Protein AF-A0A9E7K6G8-F1 (afdb_monomer_lite)

Sequence (94 aa):
MQYEKEALLASELALKQTRSQTEFFCKTLTASDTSTHGGFSVPRRAAEKIFPALDFSMQPPAQEIQARDLHENIWTFRHIYRGKTKKRLFETSF

Organism: NCBI:txid320322

Radius of gyration: 19.74 Å; chains: 1; bounding box: 63×30×42 Å

InterPro domains:
  IPR003340 B3 DNA binding domain [PF02362] (25-89)
  IPR003340 B3 DNA binding domain [cd10017] (24-90)
  IPR015300 DNA-binding pseudobarrel domain superfamily [G3DSA:2.40.330.10] (22-94)
  IPR015300 DNA-binding pseudobarrel domain superfamily [SSF101936] (15-93)
  IPR044835 Auxin response factor [PTHR31384] (10-92)

Foldseek 3Di:
DVVVVVVVVVVVVVVVVPDPPQQDDDDDDDPQCPDPPHFDWDDPVSCVPHDDDWDVVDVFTWDWDWDADPVRDIAIKIWTQDDPPRTTTIDGDD

pLDDT: mean 81.64, std 16.59, range [44.34, 97.75]

Structure (mmCIF, N/CA/C/O backbone):
data_AF-A0A9E7K6G8-F1
#
_entry.id   AF-A0A9E7K6G8-F1
#
loop_
_atom_site.group_PDB
_atom_site.id
_atom_site.type_symbol
_atom_site.label_atom_id
_atom_site.label_alt_id
_atom_site.label_comp_id
_atom_site.label_asym_id
_atom_site.label_entity_id
_atom_site.label_seq_id
_atom_site.pdbx_PDB_ins_code
_atom_site.Cartn_x
_atom_site.Cartn_y
_atom_site.Cartn_z
_atom_site.occupancy
_atom_site.B_iso_or_equiv
_atom_site.auth_seq_id
_atom_site.auth_comp_id
_atom_site.auth_asym_id
_atom_site.auth_atom_id
_atom_site.pdbx_PDB_model_num
ATOM 1 N N . MET A 1 1 ? -43.792 -1.397 26.949 1.00 53.78 1 MET A N 1
ATOM 2 C CA . MET A 1 1 ? -43.959 -1.640 25.503 1.00 53.78 1 MET A CA 1
ATOM 3 C C . MET A 1 1 ? -42.723 -2.376 25.003 1.00 53.78 1 MET A C 1
ATOM 5 O O . MET A 1 1 ? -41.642 -1.810 25.042 1.00 53.78 1 MET A O 1
ATOM 9 N N . GLN A 1 2 ? -42.852 -3.651 24.624 1.00 68.12 2 GLN A N 1
ATOM 10 C CA . GLN A 1 2 ? -41.740 -4.491 24.134 1.00 68.12 2 GLN A CA 1
ATOM 11 C C . GLN A 1 2 ? -40.992 -3.836 22.954 1.00 68.12 2 GLN A C 1
ATOM 13 O O . GLN A 1 2 ? -39.769 -3.889 22.870 1.00 68.12 2 GLN A O 1
ATOM 18 N N . TYR A 1 3 ? -41.743 -3.109 22.128 1.00 69.56 3 TYR A N 1
ATOM 19 C CA . TYR A 1 3 ? -41.271 -2.393 20.948 1.00 69.56 3 TYR A CA 1
ATOM 20 C C . TYR A 1 3 ? -40.238 -1.289 21.239 1.00 69.56 3 TYR A C 1
ATOM 22 O O . TYR A 1 3 ? -39.293 -1.112 20.481 1.00 69.56 3 TYR A O 1
ATOM 30 N N . GLU A 1 4 ? -40.361 -0.568 22.358 1.00 71.06 4 GLU A N 1
ATOM 31 C CA . GLU A 1 4 ? -39.396 0.487 22.715 1.00 71.06 4 GLU A CA 1
ATOM 32 C C . GLU A 1 4 ? -38.036 -0.096 23.103 1.00 71.06 4 GLU A C 1
ATOM 34 O O . GLU A 1 4 ? -37.002 0.471 22.760 1.00 71.06 4 GLU A O 1
ATOM 39 N N . LYS A 1 5 ? -38.024 -1.259 23.770 1.00 73.69 5 LYS A N 1
ATOM 40 C CA . LYS A 1 5 ? -36.783 -1.967 24.116 1.00 73.69 5 LYS A CA 1
ATOM 41 C C . LYS A 1 5 ? -36.083 -2.514 22.875 1.00 73.69 5 LYS A C 1
ATOM 43 O O . LYS A 1 5 ? -34.862 -2.446 22.792 1.00 73.69 5 LYS A O 1
ATOM 48 N N . GLU A 1 6 ? -36.846 -3.017 21.910 1.00 74.56 6 GLU A N 1
ATOM 49 C CA . GLU A 1 6 ? -36.310 -3.494 20.631 1.00 74.56 6 GLU A CA 1
ATOM 50 C C . GLU A 1 6 ? -35.779 -2.343 19.770 1.00 74.56 6 GLU A C 1
ATOM 52 O O . GLU A 1 6 ? -34.702 -2.463 19.190 1.00 74.56 6 GLU A O 1
ATOM 57 N N . ALA A 1 7 ? -36.467 -1.198 19.756 1.00 76.38 7 ALA A N 1
ATOM 58 C CA . ALA A 1 7 ? -36.006 0.003 19.066 1.00 76.38 7 ALA A CA 1
ATOM 59 C C . ALA A 1 7 ? -34.706 0.559 19.673 1.00 76.38 7 ALA A C 1
ATOM 61 O O . ALA A 1 7 ? -33.795 0.934 18.931 1.00 76.38 7 ALA A O 1
ATOM 62 N N . LEU A 1 8 ? -34.588 0.564 21.006 1.00 77.69 8 LEU A N 1
ATOM 63 C CA . LEU A 1 8 ? -33.360 0.928 21.725 1.00 77.69 8 LEU A CA 1
ATOM 64 C C . LEU A 1 8 ? -32.207 -0.032 21.408 1.00 77.69 8 LEU A C 1
ATOM 66 O O . LEU A 1 8 ? -31.107 0.416 21.098 1.00 77.69 8 LEU A O 1
ATOM 70 N N . LEU A 1 9 ? -32.464 -1.342 21.398 1.00 78.62 9 LEU A N 1
ATOM 71 C CA . LEU A 1 9 ? -31.457 -2.346 21.048 1.00 78.62 9 LEU A CA 1
ATOM 72 C C . LEU A 1 9 ? -30.988 -2.195 19.590 1.00 78.62 9 LEU A C 1
ATOM 74 O O . LEU A 1 9 ? -29.794 -2.275 19.305 1.00 78.62 9 LEU A O 1
ATOM 78 N N . ALA A 1 10 ? -31.915 -1.944 18.661 1.00 75.25 10 ALA A N 1
ATOM 79 C CA . ALA A 1 10 ? -31.612 -1.728 17.249 1.00 75.25 10 ALA A CA 1
ATOM 80 C C . ALA A 1 10 ? -30.805 -0.442 17.019 1.00 75.25 10 ALA A C 1
ATOM 82 O O . ALA A 1 10 ? -29.888 -0.433 16.200 1.00 75.25 10 ALA A O 1
ATOM 83 N N . SER A 1 11 ? -31.094 0.626 17.767 1.00 74.81 11 SER A N 1
ATOM 84 C CA . SER A 1 11 ? -30.303 1.859 17.712 1.00 74.81 11 SER A CA 1
ATOM 85 C C . SER A 1 11 ? -28.934 1.704 18.380 1.00 74.81 11 SER A C 1
ATOM 87 O O . SER A 1 11 ? -27.959 2.201 17.829 1.00 74.81 11 SER A O 1
ATOM 89 N N . GLU A 1 12 ? -28.793 0.941 19.467 1.00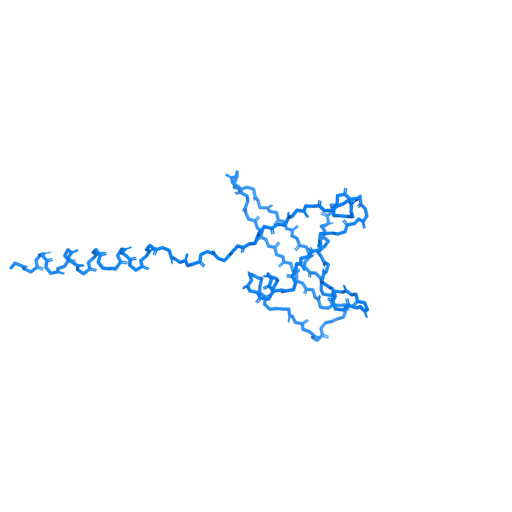 71.56 12 GLU A N 1
ATOM 90 C CA . GLU A 1 12 ? -27.478 0.572 20.019 1.00 71.56 12 GLU A CA 1
ATOM 91 C C . GLU A 1 12 ? -26.645 -0.276 19.044 1.00 71.56 12 GLU A C 1
ATOM 93 O O . GLU A 1 12 ? -25.442 -0.050 18.895 1.00 71.56 12 GLU A O 1
ATOM 98 N N . LEU A 1 13 ? -27.268 -1.232 18.347 1.00 72.25 13 LEU A N 1
ATOM 99 C CA . LEU A 1 13 ? -26.627 -2.035 17.299 1.00 72.25 13 LEU A CA 1
ATOM 100 C C . LEU A 1 13 ? -26.220 -1.172 16.098 1.00 72.25 13 LEU A C 1
ATOM 102 O O . LEU A 1 13 ? -25.094 -1.293 15.617 1.00 72.25 13 LEU A O 1
ATOM 106 N N . ALA A 1 14 ? -27.083 -0.251 15.665 1.00 65.62 14 ALA A N 1
ATOM 107 C CA . ALA A 1 14 ? -26.775 0.702 14.604 1.00 65.62 14 ALA A CA 1
ATOM 108 C C . ALA A 1 14 ? -25.658 1.677 15.015 1.00 65.62 14 ALA A C 1
ATOM 110 O O . ALA A 1 14 ? -24.783 1.974 14.207 1.00 65.62 14 ALA A O 1
ATOM 111 N N . LEU A 1 15 ? -25.617 2.116 16.279 1.00 60.06 15 LEU A N 1
ATOM 112 C CA . LEU A 1 15 ? -24.543 2.950 16.830 1.00 60.06 15 LEU A CA 1
ATOM 113 C C . LEU A 1 15 ? -23.210 2.195 16.913 1.00 60.06 15 LEU A C 1
ATOM 115 O O . LEU A 1 15 ? -22.176 2.771 16.577 1.00 60.06 15 LEU A O 1
ATOM 119 N N . LYS A 1 16 ? -23.223 0.898 17.255 1.00 57.03 16 LYS A N 1
ATOM 120 C CA . LYS A 1 16 ? -22.048 0.009 17.149 1.00 57.03 16 LYS A CA 1
ATOM 121 C C . LYS A 1 16 ? -21.590 -0.211 15.706 1.00 57.03 16 LYS A C 1
ATOM 123 O O . LYS A 1 16 ? -20.420 -0.502 15.480 1.00 57.03 16 LYS A O 1
ATOM 128 N N . GLN A 1 17 ? -22.492 -0.056 14.739 1.00 53.56 17 GLN A N 1
ATOM 129 C CA . GLN A 1 17 ? -22.181 -0.095 13.311 1.00 53.56 17 GLN A CA 1
ATOM 130 C C . GLN A 1 17 ? -21.599 1.238 12.807 1.00 53.56 17 GLN A C 1
ATOM 132 O O . GLN A 1 17 ? -20.966 1.278 11.749 1.00 53.56 17 GLN A O 1
ATOM 137 N N . THR A 1 18 ? -21.739 2.332 13.570 1.00 49.81 18 THR A N 1
ATOM 138 C CA . THR A 1 18 ? -21.083 3.599 13.243 1.00 49.81 18 THR A CA 1
ATOM 139 C C . THR A 1 18 ? -19.592 3.522 13.565 1.00 49.81 18 THR A C 1
ATOM 141 O O . THR A 1 18 ? -19.162 3.563 14.714 1.00 49.81 18 THR A O 1
ATOM 144 N N . ARG A 1 19 ? -18.802 3.456 12.489 1.00 53.56 19 ARG A N 1
ATOM 145 C CA . ARG A 1 19 ? -17.335 3.456 12.455 1.00 53.56 19 ARG A CA 1
ATOM 146 C C . ARG A 1 19 ? -16.712 2.136 12.910 1.00 53.56 19 ARG A C 1
ATOM 148 O O . ARG A 1 19 ? -15.986 2.094 13.901 1.00 53.56 19 ARG A O 1
ATOM 155 N N . SER A 1 20 ? -16.813 1.098 12.071 1.00 53.38 20 SER A N 1
ATOM 156 C CA . SER A 1 20 ? -15.606 0.291 11.841 1.00 53.38 20 SER A CA 1
ATOM 157 C C . SER A 1 20 ? -14.470 1.294 11.645 1.00 53.38 20 SER A C 1
ATOM 159 O O . SER A 1 20 ? -14.585 2.151 10.767 1.00 53.38 20 SER A O 1
ATOM 161 N N . GLN A 1 21 ? -13.469 1.314 12.525 1.00 59.41 21 GLN A N 1
ATOM 162 C CA . GLN A 1 21 ? -12.362 2.254 12.395 1.00 59.41 21 GLN A CA 1
ATOM 163 C C . GLN A 1 21 ? -11.671 1.943 11.070 1.00 59.41 21 GLN A C 1
ATOM 165 O O . GLN A 1 21 ? -10.857 1.031 10.999 1.00 59.41 21 GLN A O 1
ATOM 170 N N . THR A 1 22 ? -12.054 2.645 10.004 1.00 74.31 22 THR A N 1
ATOM 171 C CA . THR A 1 22 ? -11.447 2.467 8.695 1.00 74.31 22 THR A CA 1
ATOM 172 C C . THR A 1 22 ? -10.000 2.877 8.853 1.00 74.31 22 THR A C 1
ATOM 174 O O . THR A 1 22 ? -9.698 4.038 9.132 1.00 74.31 22 THR A O 1
ATOM 177 N N . GLU A 1 23 ? -9.098 1.911 8.772 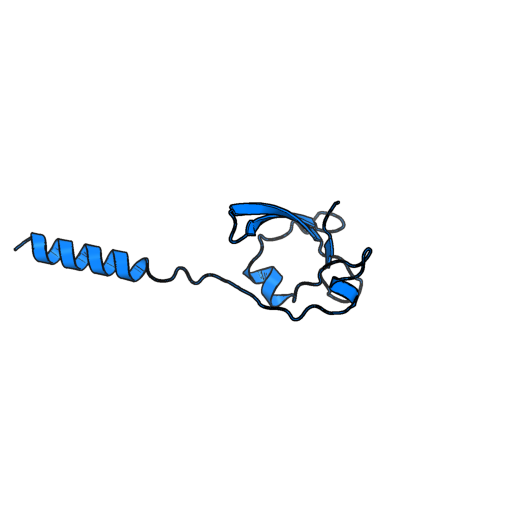1.00 89.44 23 GLU A N 1
ATOM 178 C CA . GLU A 1 23 ? -7.682 2.194 8.867 1.00 89.44 23 GLU A CA 1
ATOM 179 C C . GLU A 1 23 ? -7.223 2.809 7.549 1.00 89.44 23 GLU A C 1
ATOM 181 O O . GLU A 1 23 ? -7.415 2.240 6.478 1.00 89.44 23 GLU A O 1
ATOM 186 N N . PHE A 1 24 ? -6.636 3.999 7.624 1.00 91.81 24 PHE A N 1
ATOM 187 C CA . PHE A 1 24 ? -6.157 4.718 6.453 1.00 91.81 24 PHE A CA 1
ATOM 188 C C . PHE A 1 24 ? -4.776 5.309 6.713 1.00 91.81 24 PHE A C 1
ATOM 190 O O . PHE A 1 24 ? -4.342 5.487 7.855 1.00 91.81 24 PHE A O 1
ATOM 197 N N . PHE A 1 25 ? -4.084 5.638 5.628 1.00 93.69 25 PHE A N 1
ATOM 198 C CA . PHE A 1 25 ? -2.888 6.461 5.657 1.00 93.69 25 PHE A CA 1
ATOM 199 C C . PHE A 1 25 ? -2.905 7.415 4.469 1.00 93.69 25 PHE A C 1
ATOM 201 O O . PHE A 1 25 ? -3.421 7.085 3.404 1.00 93.69 25 PHE A O 1
ATOM 208 N N . CYS A 1 26 ? -2.299 8.583 4.652 1.00 94.06 26 CYS A N 1
ATOM 209 C CA . CYS A 1 26 ? -2.044 9.530 3.577 1.00 94.06 26 CYS A CA 1
ATOM 210 C C . CYS A 1 26 ? -0.535 9.669 3.412 1.00 94.06 26 CYS A C 1
ATOM 212 O O . CYS A 1 26 ? 0.212 9.673 4.395 1.00 94.06 26 CYS A O 1
ATOM 214 N N . LYS A 1 27 ? -0.080 9.791 2.168 1.00 91.69 27 LYS A N 1
ATOM 215 C CA . LYS A 1 27 ? 1.326 10.009 1.850 1.00 91.69 27 LYS A CA 1
ATOM 216 C C . LYS A 1 27 ? 1.445 11.054 0.748 1.00 91.69 27 LYS A C 1
ATOM 218 O O . LYS A 1 27 ? 0.824 10.916 -0.299 1.00 91.69 27 LYS A O 1
ATOM 223 N N . THR A 1 28 ? 2.299 12.048 0.968 1.00 95.19 28 THR A N 1
ATOM 224 C CA . THR A 1 28 ? 2.767 12.943 -0.093 1.00 95.19 28 THR A CA 1
ATOM 225 C C . THR A 1 28 ? 3.670 12.160 -1.040 1.00 95.19 28 THR A C 1
ATOM 227 O O . THR A 1 28 ? 4.662 11.575 -0.596 1.00 95.19 28 THR A O 1
ATOM 230 N N . LEU A 1 29 ? 3.324 12.132 -2.327 1.00 92.81 29 LEU A N 1
ATOM 231 C CA . LEU A 1 29 ? 4.129 11.463 -3.348 1.00 92.81 29 LEU A CA 1
ATOM 232 C C . LEU A 1 29 ? 5.477 12.172 -3.506 1.00 92.81 29 LEU A C 1
ATOM 234 O O . LEU A 1 29 ? 5.535 13.395 -3.632 1.00 92.81 29 LEU A O 1
ATOM 238 N N . THR A 1 30 ? 6.562 11.403 -3.494 1.00 92.75 30 THR A N 1
ATOM 239 C CA . THR A 1 30 ? 7.900 11.904 -3.826 1.00 92.75 30 THR A CA 1
ATOM 240 C C . THR A 1 30 ? 8.183 11.697 -5.311 1.00 92.75 30 THR A C 1
ATOM 242 O O . THR A 1 30 ? 7.552 10.868 -5.961 1.00 92.75 30 THR A O 1
ATOM 245 N N . ALA A 1 31 ? 9.193 12.387 -5.850 1.00 92.56 31 ALA A N 1
ATOM 246 C CA . ALA A 1 31 ? 9.604 12.216 -7.249 1.00 92.56 31 ALA A CA 1
ATOM 247 C C . ALA A 1 31 ? 9.936 10.754 -7.621 1.00 92.56 31 ALA A C 1
ATOM 249 O O . ALA A 1 31 ? 9.756 10.344 -8.762 1.00 92.56 31 ALA A O 1
ATOM 250 N N . SER A 1 32 ? 10.398 9.946 -6.660 1.00 90.81 32 SER A N 1
ATOM 251 C CA . SER A 1 32 ? 10.637 8.519 -6.890 1.00 90.81 32 SER A CA 1
ATOM 252 C C . SER A 1 32 ? 9.346 7.719 -7.062 1.00 90.81 32 SER A C 1
ATOM 254 O O . SER A 1 32 ? 9.334 6.795 -7.866 1.00 90.81 32 SER A O 1
ATOM 256 N N . ASP A 1 33 ? 8.273 8.062 -6.337 1.00 92.44 33 ASP A N 1
ATOM 257 C CA . ASP A 1 33 ? 6.990 7.347 -6.425 1.00 92.44 33 ASP A CA 1
ATOM 258 C C . ASP A 1 33 ? 6.297 7.548 -7.782 1.00 92.44 33 ASP A C 1
ATOM 260 O O . ASP A 1 33 ? 5.457 6.740 -8.160 1.00 92.44 33 ASP A O 1
ATOM 264 N N . THR A 1 34 ? 6.618 8.630 -8.498 1.00 90.94 34 THR A N 1
ATOM 265 C CA . THR A 1 34 ? 6.003 8.986 -9.788 1.00 90.94 34 THR A CA 1
ATOM 266 C C . THR A 1 34 ? 6.891 8.677 -10.994 1.00 90.94 34 THR A C 1
ATOM 268 O O . THR A 1 34 ? 6.493 8.917 -12.132 1.00 90.94 34 THR A O 1
ATOM 271 N N . SER A 1 35 ? 8.104 8.166 -10.773 1.00 90.62 35 SER A N 1
ATOM 272 C CA . SER A 1 35 ? 9.004 7.771 -11.859 1.00 90.62 35 SER A CA 1
ATOM 273 C C . SER A 1 35 ? 8.567 6.447 -12.499 1.00 90.62 35 SER A C 1
ATOM 275 O O . SER A 1 35 ? 8.119 5.544 -11.803 1.00 90.62 35 SER A O 1
ATOM 277 N N . THR A 1 36 ? 8.754 6.289 -13.813 1.00 83.25 36 THR A N 1
ATOM 278 C CA . THR A 1 36 ? 8.312 5.102 -14.582 1.00 83.25 36 THR A CA 1
ATOM 279 C C . THR A 1 36 ? 8.879 3.776 -14.067 1.00 83.25 36 THR A C 1
ATOM 281 O O . THR A 1 36 ? 8.251 2.732 -14.202 1.00 83.25 36 THR A O 1
ATOM 284 N N . HIS A 1 37 ? 10.074 3.812 -13.477 1.00 79.38 37 HIS A N 1
ATOM 285 C CA . HIS A 1 37 ? 10.741 2.638 -12.905 1.00 79.38 37 HIS A CA 1
ATOM 286 C C . HIS A 1 37 ? 10.703 2.619 -11.372 1.00 79.38 37 HIS A C 1
ATOM 288 O O . HIS A 1 37 ? 11.292 1.741 -10.741 1.00 79.38 37 HIS A O 1
ATOM 294 N N . GLY A 1 38 ? 10.062 3.615 -10.761 1.00 74.69 38 GLY A N 1
ATOM 295 C CA . GLY A 1 38 ? 9.943 3.745 -9.322 1.00 74.69 38 GLY A CA 1
ATOM 296 C C . GLY A 1 38 ? 8.672 3.091 -8.812 1.00 74.69 38 GLY A C 1
ATOM 297 O O . GLY A 1 38 ? 7.602 3.211 -9.396 1.00 74.69 38 GLY A O 1
ATOM 298 N N . GLY A 1 39 ? 8.803 2.386 -7.696 1.00 87.44 39 GLY A N 1
ATOM 299 C CA . GLY A 1 39 ? 7.662 1.885 -6.945 1.00 87.44 39 GLY A CA 1
ATOM 300 C C . GLY A 1 39 ? 7.146 2.909 -5.935 1.00 87.44 39 GLY A C 1
ATOM 301 O O . GLY A 1 39 ? 7.858 3.835 -5.539 1.00 87.44 39 GLY A O 1
ATOM 302 N N . PHE A 1 40 ? 5.939 2.681 -5.428 1.00 92.19 40 PHE A N 1
ATOM 303 C CA . PHE A 1 40 ? 5.379 3.455 -4.326 1.00 92.19 40 PHE A CA 1
ATOM 304 C C . PHE A 1 40 ? 5.907 2.941 -2.977 1.00 92.19 40 PHE A C 1
ATOM 306 O O . PHE A 1 40 ? 5.741 1.776 -2.610 1.00 92.19 40 PHE A O 1
ATOM 313 N N . SER A 1 41 ? 6.557 3.803 -2.193 1.00 92.81 41 SER A N 1
ATOM 314 C CA . SER A 1 41 ? 7.095 3.400 -0.878 1.00 92.81 41 SER A CA 1
ATOM 315 C C . SER A 1 41 ? 6.074 3.571 0.250 1.00 92.81 41 SER A C 1
ATOM 317 O O . SER A 1 41 ? 5.739 4.701 0.602 1.00 92.81 41 SER A O 1
ATOM 319 N N . VAL A 1 42 ? 5.621 2.495 0.894 1.00 92.12 42 VAL A N 1
ATOM 320 C CA . VAL A 1 42 ? 4.660 2.611 2.009 1.00 92.12 42 VAL A CA 1
ATOM 321 C C . VAL A 1 42 ? 5.377 2.725 3.361 1.00 92.12 42 VAL A C 1
ATOM 323 O O . VAL A 1 42 ? 6.261 1.911 3.652 1.00 92.12 42 VAL A O 1
ATOM 326 N N . PRO A 1 43 ? 5.001 3.686 4.236 1.00 91.81 43 PRO A N 1
ATOM 327 C CA . PRO A 1 43 ? 5.514 3.749 5.601 1.00 91.81 43 PRO A CA 1
ATOM 328 C C . PRO A 1 43 ? 5.263 2.440 6.355 1.00 91.81 43 PRO A C 1
ATOM 330 O O . PRO A 1 43 ? 4.146 1.930 6.368 1.00 91.81 43 PRO A O 1
ATOM 333 N N . ARG A 1 44 ? 6.281 1.920 7.053 1.00 89.56 44 ARG A N 1
ATOM 334 C CA . ARG A 1 44 ? 6.202 0.620 7.745 1.00 89.56 44 ARG A CA 1
ATOM 335 C C . ARG A 1 44 ? 4.956 0.478 8.629 1.00 89.56 44 ARG A C 1
ATOM 337 O O . ARG A 1 44 ? 4.267 -0.527 8.523 1.00 89.56 44 ARG A O 1
ATOM 344 N N . ARG A 1 45 ? 4.659 1.496 9.446 1.00 89.00 45 ARG A N 1
ATOM 345 C CA . ARG A 1 45 ? 3.499 1.494 10.354 1.00 89.00 45 ARG A CA 1
ATOM 346 C C . ARG A 1 45 ? 2.170 1.382 9.606 1.00 89.00 45 ARG A C 1
ATOM 348 O O . ARG A 1 45 ? 1.283 0.698 10.084 1.00 89.00 45 ARG A O 1
ATOM 355 N N . ALA A 1 46 ? 2.042 2.022 8.443 1.00 92.38 46 ALA A N 1
ATOM 356 C CA . ALA A 1 46 ? 0.837 1.916 7.624 1.00 92.38 46 ALA A CA 1
ATOM 357 C C . ALA A 1 46 ? 0.714 0.514 7.012 1.00 92.38 46 ALA A C 1
ATOM 359 O O . ALA A 1 46 ? -0.345 -0.095 7.087 1.00 92.38 46 ALA A O 1
ATOM 360 N N . ALA A 1 47 ? 1.819 -0.030 6.491 1.00 93.06 47 ALA A N 1
ATOM 361 C CA . ALA A 1 47 ? 1.823 -1.350 5.867 1.00 93.06 47 ALA A CA 1
ATOM 362 C C . ALA A 1 47 ? 1.537 -2.503 6.843 1.00 93.06 47 ALA A C 1
ATOM 364 O O . ALA A 1 47 ? 0.998 -3.515 6.425 1.00 93.06 47 ALA A O 1
ATOM 365 N N . GLU A 1 48 ? 1.947 -2.392 8.110 1.00 90.88 48 GLU A N 1
ATOM 366 C CA . GLU A 1 48 ? 1.663 -3.402 9.147 1.00 90.88 48 GLU A CA 1
ATOM 367 C C . GLU A 1 48 ? 0.225 -3.342 9.664 1.00 90.88 48 GLU A C 1
ATOM 369 O O . GLU A 1 48 ? -0.264 -4.336 10.184 1.00 90.88 48 GLU A O 1
ATOM 374 N N . LYS A 1 49 ? -0.420 -2.180 9.544 1.00 92.06 49 LYS A N 1
ATOM 375 C CA . LYS A 1 49 ? -1.769 -1.949 10.052 1.00 92.06 49 LYS A CA 1
ATOM 376 C C . LYS A 1 49 ? -2.817 -2.321 8.993 1.00 92.06 49 LYS A C 1
ATOM 378 O O . LYS A 1 49 ? -3.681 -3.145 9.237 1.00 92.06 49 LYS A O 1
ATOM 383 N N . ILE A 1 50 ? -2.644 -1.790 7.780 1.00 93.69 50 ILE A N 1
ATOM 384 C CA . ILE A 1 50 ? -3.687 -1.760 6.744 1.00 93.69 50 ILE A CA 1
ATOM 385 C C . ILE A 1 50 ? -3.658 -2.982 5.822 1.00 93.69 50 ILE A C 1
ATOM 387 O O . ILE A 1 50 ? -4.699 -3.397 5.319 1.00 93.69 50 ILE A O 1
ATOM 391 N N . PHE A 1 51 ? -2.479 -3.546 5.549 1.00 93.00 51 PHE A N 1
ATOM 392 C CA . PHE A 1 51 ? -2.355 -4.653 4.601 1.00 93.00 51 PHE A CA 1
ATOM 393 C C . PHE A 1 51 ? -2.314 -6.003 5.313 1.00 93.00 51 PHE A C 1
ATOM 395 O O . PHE A 1 51 ? -1.795 -6.082 6.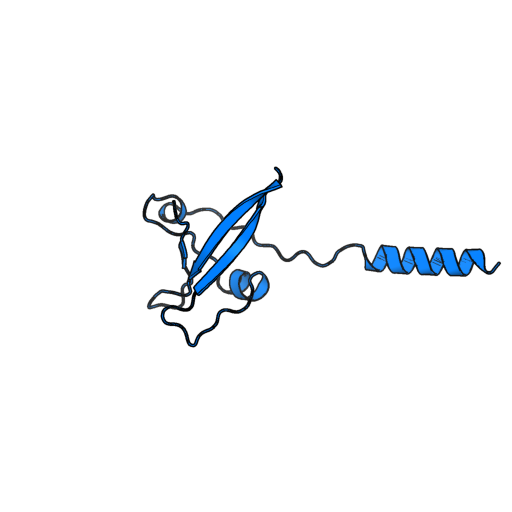430 1.00 93.00 51 PHE A O 1
ATOM 402 N N .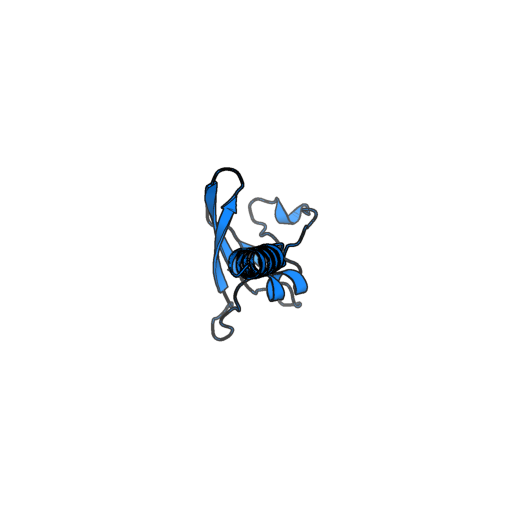 PRO A 1 52 ? -2.769 -7.084 4.653 1.00 94.75 52 PRO A N 1
ATOM 403 C CA . PRO A 1 52 ? -2.591 -8.426 5.186 1.00 94.75 52 PRO A CA 1
ATOM 404 C C . PRO A 1 52 ? -1.111 -8.727 5.456 1.00 94.75 52 PRO A C 1
ATOM 406 O O . PRO A 1 52 ? -0.207 -8.184 4.805 1.00 94.75 52 PRO A O 1
ATOM 409 N N . ALA A 1 53 ? -0.847 -9.596 6.428 1.00 94.44 53 ALA A N 1
ATOM 410 C CA . ALA A 1 53 ? 0.513 -9.996 6.758 1.00 94.44 53 ALA A CA 1
ATOM 411 C C . ALA A 1 53 ? 1.178 -10.702 5.563 1.00 94.44 53 ALA A C 1
ATOM 413 O O . ALA A 1 53 ? 0.566 -11.529 4.895 1.00 94.44 53 ALA A O 1
ATOM 414 N N . LEU A 1 54 ? 2.445 -10.374 5.303 1.00 95.62 54 LEU A N 1
ATOM 415 C CA . LEU A 1 54 ? 3.242 -11.066 4.291 1.00 95.62 54 LEU A CA 1
ATOM 416 C C . LEU A 1 54 ? 3.711 -12.423 4.814 1.00 95.62 54 LEU A C 1
ATOM 418 O O . LEU A 1 54 ? 4.087 -12.542 5.981 1.00 95.62 54 LEU A O 1
ATOM 422 N N . ASP A 1 55 ? 3.795 -13.402 3.917 1.00 94.94 55 ASP A N 1
ATOM 423 C CA . ASP A 1 55 ? 4.569 -14.613 4.164 1.00 94.94 55 ASP A CA 1
ATOM 424 C C . ASP A 1 55 ? 6.067 -14.303 4.023 1.00 94.94 55 ASP A C 1
ATOM 426 O O . ASP A 1 55 ? 6.587 -14.069 2.929 1.00 94.94 55 ASP A O 1
ATOM 430 N N . PHE A 1 56 ? 6.767 -14.279 5.158 1.00 93.44 56 PHE A N 1
ATOM 431 C CA . PHE A 1 56 ? 8.201 -13.994 5.220 1.00 93.44 56 PHE A CA 1
ATOM 432 C C . PHE A 1 56 ? 9.093 -15.197 4.881 1.00 93.44 56 PHE A C 1
ATOM 434 O O . PHE A 1 56 ? 10.313 -15.041 4.863 1.00 93.44 56 PHE A O 1
ATOM 441 N N . SER A 1 57 ? 8.522 -16.372 4.600 1.00 95.00 57 SER A N 1
ATOM 442 C CA . SER A 1 57 ? 9.282 -17.513 4.077 1.00 95.00 57 SER A CA 1
ATOM 443 C C . SER A 1 57 ? 9.670 -17.333 2.599 1.00 95.00 57 SER A C 1
ATOM 445 O O . SER A 1 57 ? 10.663 -17.904 2.145 1.00 95.00 57 SER A O 1
ATOM 447 N N . MET A 1 58 ? 8.945 -16.483 1.861 1.00 92.38 58 MET A N 1
ATOM 448 C CA . MET A 1 58 ? 9.219 -16.141 0.462 1.00 92.38 58 MET A CA 1
ATOM 449 C C . MET A 1 58 ? 10.413 -15.178 0.309 1.00 92.38 58 MET A C 1
ATOM 451 O O . MET A 1 58 ? 10.683 -14.348 1.178 1.00 92.38 58 MET A O 1
ATOM 455 N N . GLN A 1 59 ? 11.105 -15.224 -0.838 1.00 92.62 59 GLN A N 1
ATOM 456 C CA . GLN A 1 59 ? 12.237 -14.336 -1.151 1.00 92.62 59 GLN A CA 1
ATOM 457 C C . GLN A 1 59 ? 12.080 -13.643 -2.523 1.00 92.62 59 GLN A C 1
ATOM 459 O O . GLN A 1 59 ? 12.269 -14.294 -3.549 1.00 92.62 59 GLN A O 1
ATOM 464 N N . PRO A 1 60 ? 11.796 -12.321 -2.575 1.00 92.25 60 PRO A N 1
ATOM 465 C CA . PRO A 1 60 ? 11.397 -11.459 -1.456 1.00 92.25 60 PRO A CA 1
ATOM 466 C C . PRO A 1 60 ? 9.953 -11.750 -0.991 1.00 92.25 60 PRO A C 1
ATOM 468 O O . PRO A 1 60 ? 9.137 -12.177 -1.810 1.00 92.25 60 PRO A O 1
ATOM 471 N N . PRO A 1 61 ? 9.595 -11.460 0.277 1.00 95.88 61 PRO A N 1
ATOM 472 C CA . PRO A 1 61 ? 8.211 -11.539 0.738 1.00 95.88 61 PRO A CA 1
ATOM 473 C C . PRO A 1 61 ? 7.319 -10.614 -0.087 1.00 95.88 61 PRO A C 1
ATOM 475 O O . PRO A 1 61 ? 7.591 -9.411 -0.179 1.00 95.88 61 PRO A O 1
ATOM 478 N N . ALA A 1 62 ? 6.267 -11.160 -0.691 1.00 95.94 62 ALA A N 1
ATOM 479 C CA . ALA A 1 62 ? 5.354 -10.400 -1.531 1.00 95.94 62 ALA A CA 1
ATOM 480 C C . ALA A 1 62 ? 3.930 -10.961 -1.491 1.00 95.94 62 ALA A C 1
ATOM 482 O O . ALA A 1 62 ? 3.727 -12.128 -1.177 1.00 95.94 62 ALA A O 1
ATOM 483 N N . GLN A 1 63 ? 2.958 -10.123 -1.832 1.00 96.50 63 GLN A N 1
ATOM 484 C CA . GLN A 1 63 ? 1.565 -10.516 -2.046 1.00 96.50 63 GLN A CA 1
ATOM 485 C C . GLN A 1 63 ? 0.919 -9.594 -3.082 1.00 96.50 63 GLN A C 1
ATOM 487 O O . GLN A 1 63 ? 1.408 -8.488 -3.337 1.00 96.50 63 GLN A O 1
ATOM 492 N N . GLU A 1 64 ? -0.195 -10.042 -3.643 1.00 97.19 64 GLU A N 1
ATOM 493 C CA . GLU A 1 64 ? -1.067 -9.222 -4.472 1.00 97.19 64 GLU A CA 1
ATOM 494 C C . GLU A 1 64 ? -2.154 -8.576 -3.603 1.00 97.19 64 GLU A C 1
ATOM 496 O O . GLU A 1 64 ? -2.715 -9.221 -2.719 1.00 97.19 64 GLU A O 1
ATOM 501 N N . ILE A 1 65 ? -2.425 -7.291 -3.824 1.00 95.94 65 ILE A N 1
ATOM 502 C CA . ILE A 1 65 ? -3.476 -6.539 -3.137 1.00 95.94 65 ILE A CA 1
ATOM 503 C C . ILE A 1 65 ? -4.408 -5.959 -4.187 1.00 95.94 65 ILE A C 1
ATOM 505 O O . ILE A 1 65 ? -3.959 -5.276 -5.103 1.00 95.94 65 ILE A O 1
ATOM 509 N N . GLN A 1 66 ? -5.705 -6.177 -4.010 1.00 96.44 66 GLN A N 1
ATOM 510 C CA . GLN A 1 66 ? -6.736 -5.523 -4.802 1.00 96.44 66 GLN A CA 1
ATOM 511 C C . GLN A 1 66 ? -7.350 -4.385 -3.991 1.00 96.44 66 GLN A C 1
ATOM 513 O O . GLN A 1 66 ? -7.785 -4.587 -2.857 1.00 96.44 66 GLN A O 1
ATOM 518 N N . ALA A 1 67 ? -7.381 -3.188 -4.568 1.00 94.50 67 ALA A N 1
ATOM 519 C CA . ALA A 1 67 ? -8.066 -2.039 -3.994 1.00 94.50 67 ALA A CA 1
ATOM 520 C C . ALA A 1 67 ? -9.115 -1.518 -4.972 1.00 94.50 67 ALA A C 1
ATOM 522 O O . ALA A 1 67 ? -8.918 -1.545 -6.184 1.00 94.50 67 ALA A O 1
ATOM 523 N N . ARG A 1 68 ? -10.229 -1.032 -4.430 1.00 97.00 68 ARG A N 1
ATOM 524 C CA . ARG A 1 68 ? -11.300 -0.414 -5.205 1.00 97.00 68 ARG A CA 1
ATOM 525 C C . ARG A 1 68 ? -11.228 1.103 -5.058 1.00 97.00 68 ARG A C 1
ATOM 527 O O . ARG A 1 68 ? -11.097 1.588 -3.935 1.00 97.00 68 ARG A O 1
ATOM 534 N N . ASP A 1 69 ? -11.283 1.831 -6.169 1.00 94.94 69 ASP A N 1
ATOM 535 C CA . ASP A 1 69 ? -11.344 3.296 -6.150 1.00 94.94 69 ASP A CA 1
ATOM 536 C C . ASP A 1 69 ? -12.784 3.826 -5.980 1.00 94.94 69 ASP A C 1
ATOM 538 O O . ASP A 1 69 ? -13.739 3.062 -5.854 1.00 94.94 69 ASP A O 1
ATOM 542 N N . LEU A 1 70 ? -12.946 5.154 -5.964 1.00 95.94 70 LEU A N 1
ATOM 543 C CA . LEU A 1 70 ? -14.253 5.816 -5.819 1.00 95.94 70 LEU A CA 1
ATOM 544 C C . LEU A 1 70 ? -15.182 5.643 -7.035 1.00 95.94 70 LEU A C 1
ATOM 546 O O . LEU A 1 70 ? -16.360 5.978 -6.950 1.00 95.94 70 LEU A O 1
ATOM 550 N N . HIS A 1 71 ? -14.653 5.170 -8.162 1.00 97.00 71 HIS A N 1
ATOM 551 C CA . HIS A 1 71 ? -15.388 4.905 -9.397 1.00 97.00 71 HIS A CA 1
ATOM 552 C C . HIS A 1 71 ? -15.649 3.405 -9.592 1.00 97.00 71 HIS A C 1
ATOM 554 O O . HIS A 1 71 ? -16.010 2.985 -10.688 1.00 97.00 71 HIS A O 1
ATOM 560 N N . GLU A 1 72 ? -15.481 2.607 -8.534 1.00 96.44 72 GLU A N 1
ATOM 561 C CA . GLU A 1 72 ? -15.660 1.156 -8.520 1.00 96.44 72 GLU A CA 1
ATOM 562 C C . GLU A 1 72 ? -14.657 0.369 -9.384 1.00 96.44 72 GLU A C 1
ATOM 564 O O . GLU A 1 72 ? -14.815 -0.844 -9.553 1.00 96.44 72 GLU A O 1
ATOM 569 N N . ASN A 1 73 ? -13.584 1.000 -9.877 1.00 97.31 73 ASN A N 1
ATOM 570 C CA . ASN A 1 73 ? -12.534 0.270 -10.584 1.00 97.31 73 ASN A CA 1
ATOM 571 C C . ASN A 1 73 ? -11.675 -0.507 -9.587 1.00 97.31 73 ASN A C 1
ATOM 573 O O . ASN A 1 73 ? -11.324 -0.004 -8.514 1.00 97.31 73 ASN A O 1
ATOM 577 N N . ILE A 1 74 ? -11.302 -1.730 -9.963 1.00 97.75 74 ILE A N 1
ATOM 578 C CA . ILE A 1 74 ? -10.411 -2.579 -9.174 1.00 97.75 74 ILE A CA 1
ATOM 579 C C . ILE A 1 74 ? -8.990 -2.427 -9.707 1.00 97.75 74 ILE A C 1
ATOM 581 O O . ILE A 1 74 ? -8.720 -2.673 -10.880 1.00 97.75 74 ILE A O 1
ATOM 585 N N . TRP A 1 75 ? -8.084 -2.060 -8.810 1.00 96.44 75 TRP A N 1
ATOM 586 C CA . TRP A 1 75 ? -6.664 -1.904 -9.069 1.00 96.44 75 TRP A CA 1
ATOM 587 C C . TRP A 1 75 ? -5.891 -2.990 -8.335 1.00 96.44 75 TRP A C 1
ATOM 589 O O . TRP A 1 75 ? -6.032 -3.154 -7.120 1.00 96.44 75 TRP A O 1
ATOM 599 N N . THR A 1 76 ? -5.055 -3.707 -9.075 1.00 96.50 76 THR A N 1
ATOM 600 C CA . T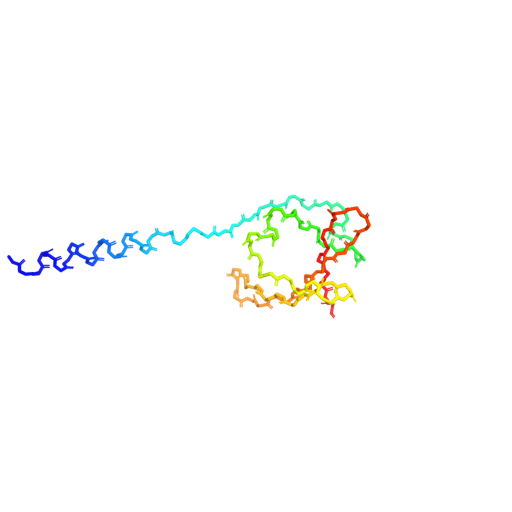HR A 1 76 ? -4.203 -4.764 -8.537 1.00 96.50 76 THR A CA 1
ATOM 601 C C . THR A 1 76 ? -2.785 -4.239 -8.341 1.00 96.50 76 THR A C 1
ATOM 603 O O . THR A 1 76 ? -2.166 -3.716 -9.265 1.00 96.50 76 THR A O 1
ATOM 606 N N . PHE A 1 77 ? -2.252 -4.398 -7.133 1.00 95.00 77 PHE A N 1
ATOM 607 C CA . PHE A 1 77 ? -0.923 -3.939 -6.744 1.00 95.00 77 PHE A CA 1
ATOM 608 C C . PHE A 1 77 ? -0.082 -5.093 -6.215 1.00 95.00 77 PHE A C 1
ATOM 610 O O . PHE A 1 77 ? -0.568 -5.932 -5.454 1.00 95.00 77 PHE A O 1
ATOM 617 N N . ARG A 1 78 ? 1.219 -5.088 -6.517 1.00 94.75 78 ARG A N 1
ATOM 618 C CA . ARG A 1 78 ? 2.169 -6.021 -5.912 1.00 94.75 78 ARG A CA 1
ATOM 619 C C . ARG A 1 78 ? 2.843 -5.367 -4.708 1.00 94.75 78 ARG A C 1
ATOM 621 O O . ARG A 1 78 ? 3.682 -4.474 -4.838 1.00 94.75 78 ARG A O 1
ATOM 628 N N . HIS A 1 79 ? 2.498 -5.832 -3.512 1.00 95.00 79 HIS A N 1
ATOM 629 C CA . HIS A 1 79 ? 3.170 -5.458 -2.269 1.00 95.00 79 HIS A CA 1
ATOM 630 C C . HIS A 1 79 ? 4.440 -6.286 -2.109 1.00 95.00 79 HIS A C 1
ATOM 632 O O . HIS A 1 79 ? 4.343 -7.504 -1.988 1.00 95.00 79 HIS A O 1
ATOM 638 N N . ILE A 1 80 ? 5.618 -5.658 -2.055 1.00 94.19 80 ILE A N 1
ATOM 639 C CA . ILE A 1 80 ? 6.887 -6.367 -1.851 1.00 94.19 80 ILE A CA 1
ATOM 640 C C . ILE A 1 80 ? 7.636 -5.797 -0.640 1.00 94.19 80 ILE A C 1
ATOM 642 O O . ILE A 1 80 ? 7.923 -4.605 -0.514 1.00 94.19 80 ILE A O 1
ATOM 646 N N . TYR A 1 81 ? 8.045 -6.665 0.276 1.00 92.00 81 TYR A N 1
ATOM 647 C CA . TYR A 1 81 ? 9.012 -6.297 1.300 1.00 92.00 81 TYR A CA 1
ATOM 648 C C . TYR A 1 81 ? 10.432 -6.432 0.744 1.00 92.00 81 TYR A C 1
ATOM 650 O O . TYR A 1 81 ? 10.991 -7.526 0.717 1.00 92.00 81 TYR A O 1
ATOM 658 N N . ARG A 1 82 ? 11.039 -5.327 0.290 1.00 84.88 82 ARG A N 1
ATOM 659 C CA . ARG A 1 82 ? 12.421 -5.337 -0.222 1.00 84.88 82 ARG A CA 1
ATOM 660 C C . ARG A 1 82 ? 13.203 -4.057 0.093 1.00 84.88 82 ARG A C 1
ATOM 662 O O . ARG A 1 82 ? 12.670 -2.957 0.005 1.00 84.88 82 ARG A O 1
ATOM 669 N N . GLY A 1 83 ? 14.498 -4.217 0.379 1.00 67.50 83 GLY A N 1
ATOM 670 C CA . GLY A 1 83 ? 15.464 -3.135 0.614 1.00 67.50 83 GLY A CA 1
ATOM 671 C C . GLY A 1 83 ? 16.427 -3.448 1.768 1.00 67.50 83 GLY A C 1
ATOM 672 O O . GLY A 1 83 ? 15.994 -3.848 2.846 1.00 67.50 83 GLY A O 1
ATOM 673 N N . LYS A 1 84 ? 17.740 -3.240 1.568 1.00 44.56 84 LYS A N 1
ATOM 674 C CA . LYS A 1 84 ? 18.818 -3.546 2.545 1.00 44.56 84 LYS A CA 1
ATOM 675 C C . LYS A 1 84 ? 18.881 -2.608 3.767 1.00 44.56 84 LYS A C 1
ATOM 677 O O . LYS A 1 84 ? 19.694 -2.812 4.660 1.00 44.56 84 LYS A O 1
ATOM 682 N N . THR A 1 85 ? 17.981 -1.632 3.864 1.00 44.59 85 THR A N 1
ATOM 683 C CA . THR A 1 85 ? 17.769 -0.780 5.045 1.00 44.59 85 THR A CA 1
ATOM 684 C C . THR A 1 85 ? 16.268 -0.640 5.297 1.00 44.59 85 THR A C 1
ATOM 686 O O . THR A 1 85 ? 15.657 0.286 4.788 1.00 44.59 85 THR A O 1
ATOM 689 N N . LYS A 1 86 ? 15.655 -1.590 6.031 1.00 44.34 86 LYS A N 1
ATOM 690 C CA . LYS A 1 86 ? 14.247 -1.599 6.517 1.00 44.34 86 LYS A CA 1
ATOM 691 C C . LYS A 1 86 ? 13.257 -0.701 5.728 1.00 44.34 86 LYS A C 1
ATOM 693 O O . LYS A 1 86 ? 12.600 0.155 6.319 1.00 44.34 86 LYS A O 1
ATOM 698 N N . LYS A 1 87 ? 13.107 -0.895 4.416 1.00 48.59 87 LYS A N 1
ATOM 699 C CA . LYS A 1 87 ? 12.099 -0.201 3.590 1.00 48.59 87 LYS A CA 1
ATOM 700 C C . LYS A 1 87 ? 11.263 -1.250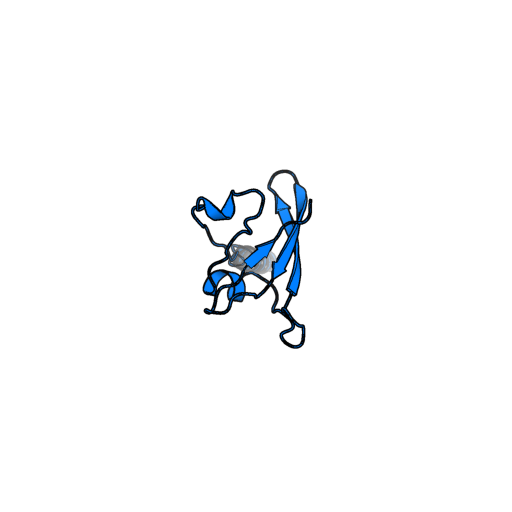 2.851 1.00 48.59 87 LYS A C 1
ATOM 702 O O . LYS A 1 87 ? 11.786 -2.304 2.519 1.00 48.59 87 LYS A O 1
ATOM 707 N N . ARG A 1 88 ? 9.953 -1.007 2.711 1.00 50.88 88 ARG A N 1
ATOM 708 C CA . ARG A 1 88 ? 9.000 -1.838 1.945 1.00 50.88 88 ARG A CA 1
ATOM 709 C C . ARG A 1 88 ? 8.714 -1.112 0.625 1.00 50.88 88 ARG A C 1
ATOM 711 O O . ARG A 1 88 ? 8.573 0.109 0.663 1.00 50.88 88 ARG A O 1
ATOM 718 N N . LEU A 1 89 ? 8.637 -1.817 -0.504 1.00 67.50 89 LEU A N 1
ATOM 719 C CA . LEU A 1 89 ? 8.412 -1.237 -1.836 1.00 67.50 89 LEU A CA 1
ATOM 720 C C . LEU A 1 89 ? 7.172 -1.879 -2.483 1.00 67.50 89 LEU A C 1
ATOM 722 O O . LEU A 1 89 ? 7.095 -3.097 -2.579 1.00 67.50 89 LEU A O 1
ATOM 726 N N . PHE A 1 90 ? 6.212 -1.087 -2.952 1.00 58.31 90 PHE A N 1
ATOM 727 C CA . PHE A 1 90 ? 5.152 -1.577 -3.840 1.00 58.31 90 PHE A CA 1
ATOM 728 C C . PHE A 1 90 ? 5.555 -1.357 -5.298 1.00 58.31 90 PHE A C 1
ATOM 730 O O . PHE A 1 90 ? 6.087 -0.297 -5.617 1.00 58.31 90 PHE A O 1
ATOM 737 N N . GLU A 1 91 ? 5.287 -2.324 -6.173 1.00 66.38 91 GLU A N 1
ATOM 738 C CA . GLU A 1 91 ? 5.405 -2.184 -7.632 1.00 66.38 91 GLU A CA 1
ATOM 739 C C . GLU A 1 91 ? 4.047 -2.485 -8.284 1.00 66.38 91 GLU A C 1
ATOM 741 O O . GLU A 1 91 ? 3.330 -3.387 -7.848 1.00 66.38 91 GLU A O 1
ATOM 746 N N . THR A 1 92 ? 3.692 -1.739 -9.329 1.00 51.16 92 THR A N 1
ATOM 747 C CA . THR A 1 92 ? 2.515 -2.004 -10.172 1.00 51.16 92 THR A CA 1
ATOM 748 C C . THR A 1 92 ? 2.998 -2.662 -11.462 1.00 51.16 92 THR A C 1
ATOM 750 O O . THR A 1 92 ? 3.978 -2.206 -12.051 1.00 51.16 92 THR A O 1
ATOM 753 N N . SER A 1 93 ? 2.348 -3.742 -11.892 1.00 49.66 93 SER A N 1
ATOM 754 C CA . SER A 1 93 ? 2.549 -4.310 -13.229 1.00 49.66 93 SER A CA 1
ATOM 755 C C . SER A 1 93 ? 1.736 -3.491 -14.234 1.00 49.66 93 SER A C 1
ATOM 757 O O . SER A 1 93 ? 0.562 -3.235 -13.977 1.00 49.66 93 SER A O 1
ATOM 759 N N . PHE A 1 94 ? 2.372 -3.051 -15.324 1.00 47.91 94 PHE A N 1
ATOM 760 C CA . PHE A 1 94 ? 1.664 -2.596 -16.525 1.00 47.91 94 PHE A CA 1
ATOM 761 C C . PHE A 1 94 ? 0.981 -3.779 -17.214 1.00 47.91 94 PHE A C 1
ATOM 763 O O . PHE A 1 94 ? 1.555 -4.893 -17.144 1.00 47.91 94 PHE A O 1
#

Secondary structure (DSSP, 8-state):
-HHHHHHHHHHHHHHHHTT--------PPPTTTTSTTPPB---HHHHHHHSPPP-TTSSS-EEEEEEE-TTS-EEEEEEE---SSS--EEE---